Protein AF-A0A529F8F1-F1 (afdb_monomer)

pLDDT: mean 90.97, std 9.37, range [50.97, 98.0]

Sequence (92 aa):
PAGRKPDPKLLIVAPMSGHYATLLRGTVEAMLPYADVHITDWVDARMVPLADGSFDLDDYIDYIIEMFHALGPDTHVMAVCQPSVPVLAAVA

Secondary structure (DSSP, 8-state):
-TTPPPPPEEEEE--SSSSTGGGGHHHHHHHTTTSEEEE--PPPGGGS-GGG----HHHHHHHHHHHHHHH-SSEEEEE-STTHHHHHHHT-

Nearest PDB structures (foldseek):
  8ik2-assembly1_A  TM=7.507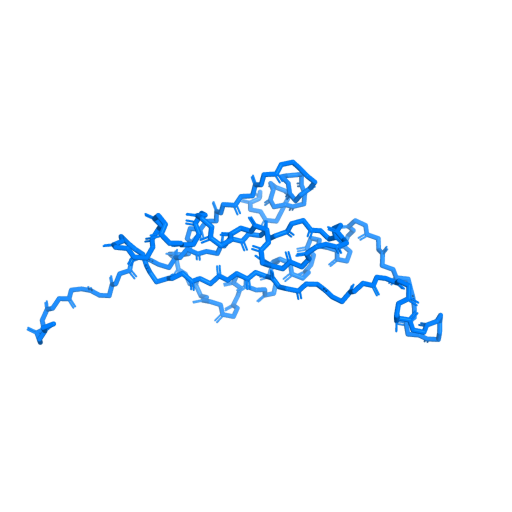E-01  e=2.690E-02  Pseudomonas aeruginosa PAO1
  5fhk-assembly1_A  TM=3.838E-01  e=5.067E+00  Vibrio vulnificus

Mean predicted aligned error: 4.29 Å

Solvent-accessible surface area (backbone atoms only — not comparable to full-atom values): 5593 Å² total; per-residue (Å²): 116,96,85,64,75,81,58,51,37,31,41,36,45,47,48,72,68,92,54,47,46,66,75,45,46,68,58,49,64,70,39,54,88,69,28,44,76,43,70,45,70,61,77,52,68,90,77,54,58,76,87,81,56,85,82,58,67,65,57,51,20,50,54,52,41,51,50,47,60,74,73,36,84,81,60,43,78,47,52,61,73,79,32,36,60,40,52,52,63,52,74,107

Structure (mmCIF, N/CA/C/O backbone):
data_AF-A0A529F8F1-F1
#
_entry.id   AF-A0A529F8F1-F1
#
loop_
_atom_site.group_PDB
_atom_site.id
_atom_site.type_symbol
_atom_site.label_atom_id
_atom_site.label_alt_id
_atom_site.label_comp_id
_atom_site.label_asym_id
_atom_site.label_entity_id
_atom_site.label_seq_id
_atom_site.pdbx_PDB_ins_code
_atom_site.Cartn_x
_atom_site.Cartn_y
_atom_site.Cartn_z
_atom_site.occupancy
_atom_site.B_iso_or_equiv
_atom_site.auth_seq_id
_atom_site.auth_comp_id
_atom_site.auth_asym_id
_atom_site.auth_atom_id
_atom_site.pdbx_PDB_model_num
ATOM 1 N N . PRO A 1 1 ? -6.746 -5.248 25.275 1.00 50.97 1 PRO A N 1
ATOM 2 C CA . PRO A 1 1 ? -7.693 -5.648 26.349 1.00 50.97 1 PRO A CA 1
ATOM 3 C C . PRO A 1 1 ? -8.900 -6.382 25.755 1.00 50.97 1 PRO A C 1
ATOM 5 O O . PRO A 1 1 ? -9.317 -6.031 24.653 1.00 50.97 1 PRO A O 1
ATOM 8 N N . ALA A 1 2 ? -9.443 -7.386 26.447 1.00 56.62 2 ALA A N 1
ATOM 9 C CA . ALA A 1 2 ? -10.644 -8.086 25.989 1.00 56.62 2 ALA A CA 1
ATOM 10 C C . ALA A 1 2 ? -11.808 -7.085 25.830 1.00 56.62 2 ALA A C 1
ATOM 12 O O . ALA A 1 2 ? -12.129 -6.367 26.774 1.00 56.62 2 ALA A O 1
ATOM 13 N N . GLY A 1 3 ? -12.381 -6.994 24.623 1.00 70.75 3 GLY A N 1
ATOM 14 C CA . GLY A 1 3 ? -13.497 -6.092 24.295 1.00 70.75 3 GLY A CA 1
ATOM 15 C C . GLY A 1 3 ? -13.145 -4.798 23.545 1.00 70.75 3 GLY A C 1
ATOM 16 O O . GLY A 1 3 ? -14.054 -4.045 23.200 1.00 70.75 3 GLY A O 1
ATOM 17 N N . ARG A 1 4 ? -11.865 -4.518 23.250 1.00 72.75 4 ARG A N 1
ATOM 18 C CA . ARG A 1 4 ? -11.505 -3.425 22.323 1.00 72.75 4 ARG A CA 1
ATOM 19 C C . ARG A 1 4 ? -11.891 -3.843 20.898 1.00 72.75 4 ARG A C 1
ATOM 21 O O . ARG A 1 4 ? -11.577 -4.963 20.498 1.00 72.75 4 ARG A O 1
ATOM 28 N N . LYS A 1 5 ? -12.566 -2.960 20.150 1.00 77.00 5 LYS A N 1
ATOM 29 C CA . LYS A 1 5 ? -12.774 -3.162 18.706 1.00 77.00 5 LYS A CA 1
ATOM 30 C C . LYS A 1 5 ? -11.409 -3.351 18.026 1.00 77.00 5 LYS A C 1
ATOM 32 O O . LYS A 1 5 ? -10.458 -2.713 18.480 1.00 77.00 5 LYS A O 1
ATOM 37 N N . PRO A 1 6 ? -11.303 -4.197 16.988 1.00 83.56 6 PRO A N 1
ATOM 38 C CA . PRO A 1 6 ? -10.089 -4.264 16.185 1.00 83.56 6 PRO A CA 1
ATOM 39 C C . PRO A 1 6 ? -9.691 -2.861 15.737 1.00 83.56 6 PRO A C 1
ATOM 41 O O . PRO A 1 6 ? -10.563 -2.044 15.419 1.00 83.56 6 PRO A O 1
ATOM 44 N N . ASP A 1 7 ? -8.393 -2.583 15.765 1.00 90.69 7 ASP A N 1
ATOM 45 C CA . ASP A 1 7 ? -7.883 -1.328 15.234 1.00 90.69 7 ASP A CA 1
ATOM 46 C C . ASP A 1 7 ? -8.169 -1.275 13.721 1.00 90.69 7 ASP A C 1
ATOM 48 O O . ASP A 1 7 ? -8.235 -2.325 13.071 1.00 90.69 7 ASP A O 1
ATOM 52 N N . PRO A 1 8 ? -8.410 -0.082 13.148 1.00 94.88 8 PRO A N 1
ATOM 53 C CA . PRO A 1 8 ? -8.610 0.040 11.711 1.00 94.88 8 PRO A CA 1
ATOM 54 C C . PRO A 1 8 ? -7.369 -0.475 10.978 1.00 94.88 8 PRO A C 1
ATOM 56 O O . PRO A 1 8 ? -6.243 -0.153 11.359 1.00 94.88 8 PRO A O 1
ATOM 59 N N . LYS A 1 9 ? -7.574 -1.257 9.916 1.00 97.19 9 LYS A N 1
ATOM 60 C CA . LYS A 1 9 ? -6.474 -1.721 9.065 1.00 97.19 9 LYS A CA 1
ATOM 61 C C . LYS A 1 9 ? -5.953 -0.559 8.237 1.00 97.19 9 LYS A C 1
ATOM 63 O O . LYS A 1 9 ? -6.740 0.153 7.611 1.00 97.19 9 LYS A O 1
ATOM 68 N N . LEU A 1 10 ? -4.638 -0.397 8.203 1.00 97.75 10 LEU A N 1
ATOM 69 C CA . LEU A 1 10 ? -3.959 0.596 7.381 1.00 97.75 10 LEU A CA 1
ATOM 70 C C . LEU A 1 10 ? -2.901 -0.086 6.518 1.00 97.75 10 LEU A C 1
ATOM 72 O O . LEU A 1 10 ? -1.904 -0.573 7.043 1.00 97.75 10 LEU A O 1
ATOM 76 N N . LEU A 1 11 ? -3.083 -0.059 5.199 1.00 97.81 11 LEU A N 1
ATOM 77 C CA . LEU A 1 11 ? -2.043 -0.416 4.241 1.00 97.81 11 LEU A CA 1
ATOM 78 C C . LEU A 1 11 ? -1.202 0.816 3.894 1.00 97.81 11 LEU A C 1
ATOM 80 O O . LEU A 1 11 ? -1.692 1.775 3.300 1.00 97.81 11 LEU A O 1
ATOM 84 N N . ILE A 1 12 ? 0.080 0.780 4.232 1.00 96.69 12 ILE A N 1
ATOM 85 C CA . ILE A 1 12 ? 1.082 1.746 3.791 1.00 96.69 12 ILE A CA 1
ATOM 86 C C . ILE A 1 12 ? 1.745 1.190 2.529 1.00 96.69 12 ILE A C 1
ATOM 88 O O . ILE A 1 12 ? 2.453 0.185 2.579 1.00 96.69 12 ILE A O 1
ATOM 92 N N . VAL A 1 13 ? 1.542 1.849 1.393 1.00 95.75 13 VAL A N 1
ATOM 93 C CA . VAL A 1 13 ? 2.184 1.456 0.135 1.00 95.75 13 VAL A CA 1
ATOM 94 C C . VAL A 1 13 ? 3.542 2.141 0.045 1.00 95.75 13 VAL A C 1
ATOM 96 O O . VAL A 1 13 ? 3.636 3.359 -0.128 1.00 95.75 13 VAL A O 1
ATOM 99 N N . ALA A 1 14 ? 4.603 1.356 0.214 1.00 93.19 14 ALA A N 1
ATOM 100 C CA . ALA A 1 14 ? 5.975 1.825 0.114 1.00 93.19 14 ALA A CA 1
ATOM 101 C C . ALA A 1 14 ? 6.368 2.080 -1.353 1.00 93.19 14 ALA A C 1
ATOM 103 O O . ALA A 1 14 ? 5.936 1.342 -2.241 1.00 93.19 14 ALA A O 1
ATOM 104 N N . PRO A 1 15 ? 7.211 3.091 -1.634 1.00 88.88 15 PRO A N 1
ATOM 105 C CA . PRO A 1 15 ? 7.800 3.267 -2.957 1.00 88.88 15 PRO A CA 1
ATOM 106 C C . PRO A 1 15 ? 8.644 2.056 -3.371 1.00 88.88 15 PRO A C 1
ATOM 108 O O . PRO A 1 15 ? 9.350 1.475 -2.549 1.00 88.88 15 PRO A O 1
ATOM 111 N N . MET A 1 16 ? 8.656 1.740 -4.665 1.00 83.81 16 MET A N 1
ATOM 112 C CA . MET A 1 16 ? 9.485 0.665 -5.231 1.00 83.81 16 MET A CA 1
ATOM 113 C C . MET A 1 16 ? 10.987 1.017 -5.282 1.00 83.81 16 MET A C 1
ATOM 115 O O . MET A 1 16 ? 11.812 0.205 -5.695 1.00 83.81 16 MET A O 1
ATOM 119 N N . SER A 1 17 ? 11.384 2.237 -4.905 1.00 68.81 17 SER A N 1
ATOM 120 C CA . SER A 1 17 ? 12.758 2.716 -5.058 1.00 68.81 17 SER A CA 1
ATOM 121 C C . SER A 1 17 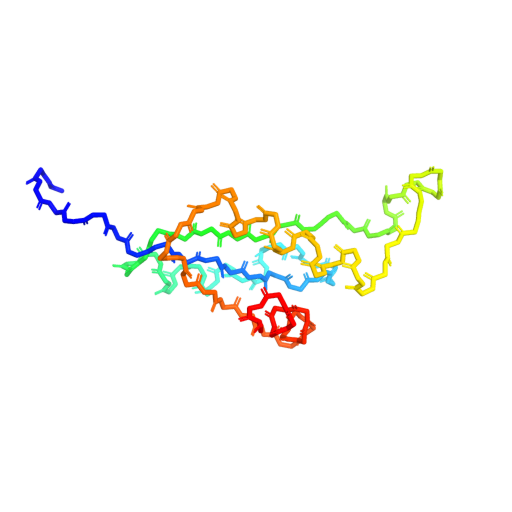? 13.674 2.317 -3.893 1.00 68.81 17 SER A C 1
ATOM 123 O O . SER A 1 17 ? 13.635 2.915 -2.824 1.00 68.81 17 SER A O 1
ATOM 125 N N . GLY A 1 18 ? 14.575 1.363 -4.153 1.00 59.38 18 GLY A N 1
ATOM 126 C CA . GLY A 1 18 ? 15.946 1.215 -3.621 1.00 59.38 18 GLY A CA 1
ATOM 127 C C . GLY A 1 18 ? 16.201 1.078 -2.109 1.00 59.38 18 GLY A C 1
ATOM 128 O O . GLY A 1 18 ? 17.262 0.591 -1.734 1.00 59.38 18 GLY A O 1
ATOM 129 N N . HIS A 1 19 ? 15.284 1.489 -1.238 1.00 63.44 19 HIS A N 1
ATOM 130 C CA . HIS A 1 19 ? 15.479 1.513 0.215 1.00 63.44 19 HIS A CA 1
ATOM 131 C C . HIS A 1 19 ? 14.389 0.742 0.984 1.00 63.44 19 HIS A C 1
ATOM 133 O O . HIS A 1 19 ? 14.303 0.860 2.211 1.00 63.44 19 HIS A O 1
ATOM 139 N N . TYR A 1 20 ? 13.630 -0.108 0.279 1.00 73.69 20 TYR A N 1
ATOM 140 C CA . TYR A 1 20 ? 12.668 -1.068 0.837 1.00 73.69 20 TYR A CA 1
ATOM 141 C C . TYR A 1 20 ? 11.591 -0.409 1.725 1.00 73.69 20 TYR A C 1
ATOM 143 O O . TYR A 1 20 ? 11.573 0.810 1.931 1.00 73.69 20 TYR A O 1
ATOM 151 N N . ALA A 1 21 ? 10.706 -1.208 2.322 1.00 86.56 21 ALA A N 1
ATOM 152 C CA . ALA A 1 21 ? 9.741 -0.733 3.322 1.00 86.56 21 ALA A CA 1
ATOM 153 C C . ALA A 1 21 ? 10.393 0.060 4.485 1.00 86.56 21 ALA A C 1
ATOM 155 O O . ALA A 1 21 ? 9.747 0.861 5.164 1.00 86.56 21 ALA A O 1
ATOM 156 N N . THR A 1 22 ? 11.700 -0.121 4.708 1.00 88.75 22 THR A N 1
ATOM 157 C CA . THR A 1 22 ? 12.438 0.461 5.836 1.00 88.75 22 THR A CA 1
ATOM 158 C C . THR A 1 22 ? 12.518 1.989 5.842 1.00 88.75 22 THR A C 1
ATOM 160 O O . THR A 1 22 ? 12.611 2.561 6.931 1.00 88.75 22 THR A O 1
ATOM 163 N N . LEU A 1 23 ? 12.411 2.667 4.689 1.00 87.81 23 LEU A N 1
ATOM 164 C CA . LEU A 1 23 ? 12.319 4.138 4.651 1.00 87.81 23 LEU A CA 1
ATOM 165 C C . LEU A 1 23 ? 11.134 4.674 5.444 1.00 87.81 23 LEU A C 1
ATOM 167 O O . LEU A 1 23 ? 11.199 5.766 6.004 1.00 87.81 23 LEU A O 1
ATOM 171 N N . LEU A 1 24 ? 10.051 3.904 5.489 1.00 91.94 24 LEU A N 1
ATOM 172 C CA . LEU A 1 24 ? 8.816 4.299 6.141 1.00 91.94 24 LEU A CA 1
ATOM 173 C C . LEU A 1 24 ? 8.765 3.844 7.599 1.00 91.94 24 LEU A C 1
ATOM 175 O O . LEU A 1 24 ? 7.705 3.924 8.210 1.00 91.94 24 LEU A O 1
ATOM 179 N N . ARG A 1 25 ? 9.895 3.428 8.194 1.00 93.00 25 ARG A N 1
ATOM 180 C CA . ARG A 1 25 ? 9.968 3.058 9.618 1.00 93.00 25 ARG A CA 1
ATOM 181 C C . ARG A 1 25 ? 9.334 4.121 10.514 1.00 93.00 25 ARG A C 1
ATOM 183 O O . ARG A 1 25 ? 8.486 3.782 11.328 1.00 93.00 25 ARG A O 1
ATOM 190 N N . GLY A 1 26 ? 9.701 5.391 10.334 1.00 94.38 26 GLY A N 1
ATOM 191 C CA . GLY A 1 26 ? 9.142 6.485 11.134 1.00 94.38 26 GLY A CA 1
ATOM 192 C C . GLY A 1 26 ? 7.634 6.666 10.926 1.00 94.38 26 GLY A C 1
ATOM 193 O O . GLY A 1 26 ? 6.909 6.956 11.873 1.00 94.38 26 GLY A O 1
ATOM 194 N N . THR A 1 27 ? 7.138 6.434 9.706 1.00 94.19 27 THR A N 1
ATOM 195 C CA . THR A 1 27 ? 5.700 6.453 9.403 1.00 94.19 27 THR A CA 1
ATOM 196 C C . THR A 1 27 ? 4.975 5.294 10.082 1.00 94.19 27 THR A C 1
ATOM 198 O O . THR A 1 27 ? 3.939 5.511 10.701 1.00 94.19 27 THR A O 1
ATOM 201 N N . VAL A 1 28 ? 5.530 4.081 10.024 1.00 95.44 28 VAL A N 1
ATOM 202 C CA . VAL A 1 28 ? 4.988 2.901 10.713 1.00 95.44 28 VAL A CA 1
ATOM 203 C C . VAL A 1 28 ? 4.936 3.153 12.219 1.00 95.44 28 VAL A C 1
ATOM 205 O O . VAL A 1 28 ? 3.870 3.032 12.813 1.00 95.44 28 VAL A O 1
ATOM 208 N N . GLU A 1 29 ? 6.041 3.589 12.828 1.00 96.88 29 GLU A N 1
ATOM 209 C CA . GLU A 1 29 ? 6.117 3.908 14.261 1.00 96.88 29 GLU A CA 1
ATOM 210 C C . GLU A 1 29 ? 5.071 4.947 14.686 1.00 96.88 29 GLU A C 1
ATOM 212 O O . GLU A 1 29 ? 4.449 4.799 15.738 1.00 96.88 29 GLU A O 1
ATOM 217 N N . ALA A 1 30 ? 4.825 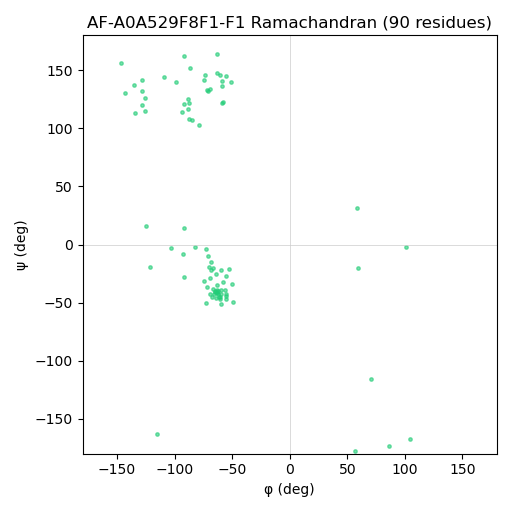5.962 13.853 1.00 96.50 30 ALA A N 1
ATOM 218 C CA . ALA A 1 30 ? 3.808 6.974 14.115 1.00 96.50 30 ALA A CA 1
ATOM 219 C C . ALA A 1 30 ? 2.368 6.438 14.012 1.00 96.50 30 ALA A C 1
ATOM 221 O O . ALA A 1 30 ? 1.480 6.970 14.680 1.00 96.50 30 ALA A O 1
ATOM 222 N N . MET A 1 31 ? 2.122 5.416 13.184 1.00 96.50 31 MET A N 1
ATOM 223 C CA . MET A 1 31 ? 0.784 4.860 12.937 1.00 96.50 31 MET A CA 1
ATOM 224 C C . MET A 1 31 ? 0.420 3.692 13.862 1.00 96.50 31 MET A C 1
ATOM 226 O O . MET A 1 31 ? -0.759 3.524 14.171 1.00 96.50 31 MET A O 1
ATOM 230 N N . LEU A 1 32 ? 1.403 2.932 14.359 1.00 95.62 32 LEU A N 1
ATOM 231 C CA . LEU A 1 32 ? 1.196 1.781 15.253 1.00 95.62 32 LEU A CA 1
ATOM 232 C C . LEU A 1 32 ? 0.289 2.049 16.476 1.00 95.62 32 LEU A C 1
ATOM 234 O O . LEU A 1 32 ? -0.437 1.139 16.868 1.00 95.62 32 LEU A O 1
ATOM 238 N N . PRO A 1 33 ? 0.265 3.246 17.100 1.00 95.44 33 PRO A N 1
ATOM 239 C CA . PRO A 1 33 ? -0.658 3.513 18.207 1.00 95.44 33 PRO A CA 1
ATOM 240 C C . PRO A 1 33 ? -2.145 3.573 17.811 1.00 95.44 33 PRO A C 1
ATOM 242 O O . PRO A 1 33 ? -3.006 3.559 18.696 1.00 95.44 33 PRO A O 1
ATOM 245 N N . TYR A 1 34 ? -2.453 3.697 16.515 1.00 94.44 34 TYR A N 1
ATOM 246 C CA . TYR A 1 34 ? -3.786 4.046 16.011 1.00 94.44 34 TYR A CA 1
ATOM 247 C C . TYR A 1 34 ? -4.400 3.010 15.064 1.00 94.44 34 TYR A C 1
ATOM 249 O O . TYR A 1 34 ? -5.613 3.055 14.855 1.00 94.44 34 TYR A O 1
ATOM 257 N N . ALA A 1 35 ? -3.597 2.123 14.476 1.00 96.25 35 ALA A N 1
ATOM 258 C CA . ALA A 1 35 ? -4.023 1.229 13.404 1.00 96.25 35 ALA A CA 1
ATOM 259 C C . ALA A 1 35 ? -3.304 -0.126 13.455 1.00 96.25 35 ALA A C 1
ATOM 261 O O . ALA A 1 35 ? -2.181 -0.226 13.950 1.00 96.25 35 ALA A O 1
ATOM 262 N N . ASP A 1 36 ? -3.937 -1.141 12.866 1.00 96.44 36 ASP A N 1
ATOM 263 C CA . ASP A 1 36 ? -3.270 -2.382 12.474 1.00 96.44 36 ASP A CA 1
ATOM 264 C C . ASP A 1 36 ? -2.516 -2.124 11.161 1.00 96.44 36 ASP A C 1
ATOM 266 O O . ASP A 1 36 ? -3.123 -1.942 10.099 1.00 96.44 36 ASP A O 1
ATOM 270 N N . VAL A 1 37 ? -1.195 -1.957 11.261 1.00 96.94 37 VAL A N 1
ATOM 271 C CA . VAL A 1 37 ? -0.361 -1.440 10.169 1.00 96.94 37 VAL A CA 1
ATOM 272 C C . VAL A 1 37 ? 0.190 -2.581 9.320 1.00 96.94 37 VAL A C 1
ATOM 274 O O . VAL A 1 37 ? 0.987 -3.396 9.780 1.00 96.94 37 VAL A O 1
ATOM 277 N N . HIS A 1 38 ? -0.147 -2.549 8.036 1.00 97.06 38 HIS A N 1
ATOM 278 C CA . HIS A 1 38 ? 0.440 -3.365 6.982 1.00 97.06 38 HIS A CA 1
ATOM 279 C C . HIS A 1 38 ? 1.289 -2.470 6.079 1.00 97.06 38 HIS A C 1
ATOM 281 O O . HIS A 1 38 ? 0.938 -1.318 5.834 1.00 97.06 38 HIS A O 1
ATOM 287 N N . ILE A 1 39 ? 2.406 -2.979 5.566 1.00 95.50 39 ILE A N 1
ATOM 288 C CA . ILE A 1 39 ? 3.277 -2.233 4.654 1.00 95.50 39 ILE A CA 1
ATOM 289 C C . ILE A 1 39 ? 3.687 -3.120 3.484 1.00 95.50 39 ILE A C 1
ATOM 291 O O . ILE A 1 39 ? 4.001 -4.293 3.682 1.00 95.50 39 ILE A O 1
ATOM 295 N N . THR A 1 40 ? 3.670 -2.570 2.271 1.00 94.50 40 THR A N 1
ATOM 296 C CA . THR A 1 40 ? 4.180 -3.278 1.092 1.00 94.50 40 THR A CA 1
ATOM 297 C C . THR A 1 40 ? 5.704 -3.290 1.113 1.00 94.50 40 THR A C 1
ATOM 299 O O . THR A 1 40 ? 6.327 -2.280 1.441 1.00 94.50 40 THR A O 1
ATOM 302 N N . ASP A 1 41 ? 6.309 -4.400 0.706 1.00 92.25 41 ASP A N 1
ATOM 303 C CA . ASP A 1 41 ? 7.750 -4.481 0.482 1.00 92.25 41 ASP A CA 1
ATOM 304 C C . ASP A 1 41 ? 8.003 -5.052 -0.910 1.00 92.25 41 ASP A C 1
ATOM 306 O O . ASP A 1 41 ? 7.544 -6.146 -1.238 1.00 92.25 41 ASP A O 1
ATOM 310 N N . TRP A 1 42 ? 8.682 -4.270 -1.743 1.00 90.50 42 TRP A N 1
ATOM 311 C CA . TRP A 1 42 ? 8.911 -4.596 -3.145 1.00 90.50 42 TRP A CA 1
ATOM 312 C C . TRP A 1 42 ? 10.298 -5.192 -3.321 1.00 90.50 42 TRP A C 1
ATOM 314 O O . TRP A 1 42 ? 11.280 -4.702 -2.756 1.00 90.50 42 TRP A O 1
ATOM 324 N N . VAL A 1 43 ? 10.395 -6.214 -4.166 1.00 88.56 43 VAL A N 1
ATOM 325 C CA . VAL A 1 43 ? 11.691 -6.709 -4.628 1.00 88.56 43 VAL A CA 1
ATOM 326 C C . VAL A 1 43 ? 12.313 -5.647 -5.536 1.00 88.56 43 VAL A C 1
ATOM 328 O O . VAL A 1 43 ? 11.644 -5.108 -6.416 1.00 88.56 43 VAL A O 1
ATOM 331 N N . ASP A 1 44 ? 13.596 -5.334 -5.335 1.00 86.94 44 ASP A N 1
ATOM 332 C CA . ASP A 1 44 ? 14.326 -4.452 -6.251 1.00 86.94 44 ASP A CA 1
ATOM 333 C C . ASP A 1 44 ? 14.281 -5.057 -7.660 1.00 86.94 44 ASP A C 1
ATOM 335 O O . ASP A 1 44 ?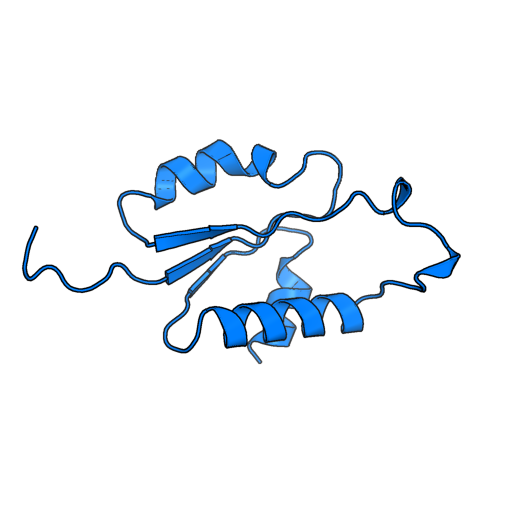 14.734 -6.183 -7.863 1.00 86.94 44 ASP A O 1
ATOM 339 N N . ALA A 1 45 ? 13.761 -4.309 -8.635 1.00 85.75 45 ALA A N 1
ATOM 340 C CA . ALA A 1 45 ? 13.583 -4.787 -10.005 1.00 85.75 45 ALA A CA 1
ATOM 341 C C . ALA A 1 45 ? 14.886 -5.313 -10.639 1.00 85.75 45 ALA A C 1
ATOM 343 O O . ALA A 1 45 ? 14.843 -6.202 -11.482 1.00 85.75 45 ALA A O 1
ATOM 344 N N . ARG A 1 46 ? 16.063 -4.831 -10.208 1.00 86.75 46 ARG A N 1
ATOM 345 C CA . ARG A 1 46 ? 17.368 -5.346 -10.674 1.00 86.75 46 ARG A CA 1
ATOM 346 C C . ARG A 1 46 ? 17.641 -6.785 -10.237 1.00 86.75 46 ARG A C 1
ATOM 348 O O . ARG A 1 46 ? 18.511 -7.436 -10.808 1.00 86.75 46 ARG A O 1
ATOM 355 N N . MET A 1 47 ? 16.950 -7.244 -9.201 1.00 89.06 47 MET A N 1
ATOM 356 C CA . MET A 1 47 ? 17.051 -8.593 -8.651 1.00 89.06 47 MET A CA 1
ATOM 357 C C . MET A 1 47 ? 16.017 -9.548 -9.257 1.00 89.06 47 MET A C 1
ATOM 359 O O . MET A 1 47 ? 16.103 -10.747 -9.001 1.00 89.06 47 MET A O 1
ATOM 363 N N . VAL A 1 48 ? 15.065 -9.044 -10.051 1.00 89.88 48 VAL A N 1
ATOM 364 C CA . VAL A 1 48 ? 14.043 -9.853 -10.725 1.00 89.88 48 VAL A CA 1
ATOM 365 C C . VAL A 1 48 ? 14.588 -10.333 -12.082 1.00 89.88 48 VAL A C 1
ATOM 367 O O . VAL A 1 48 ? 14.988 -9.505 -12.906 1.00 89.88 48 VAL A O 1
ATOM 370 N N . PRO A 1 49 ? 14.659 -11.653 -12.344 1.00 94.44 49 PRO A N 1
ATOM 371 C CA . PRO A 1 49 ? 15.064 -12.186 -13.642 1.00 94.44 49 PRO A CA 1
ATOM 372 C C . PRO A 1 49 ? 14.154 -11.709 -14.778 1.00 94.44 49 PRO A C 1
ATOM 374 O O . PRO A 1 49 ? 12.937 -11.735 -14.660 1.00 94.44 49 PRO A O 1
ATOM 377 N N . LEU A 1 50 ? 14.731 -11.408 -15.947 1.00 93.50 50 LEU A N 1
ATOM 378 C CA . LEU A 1 50 ? 13.945 -11.047 -17.141 1.00 93.50 50 LEU A CA 1
ATOM 379 C C . LEU A 1 50 ? 12.974 -12.153 -17.597 1.00 93.50 50 LEU A C 1
ATOM 381 O O . LEU A 1 50 ? 12.020 -11.874 -18.315 1.00 93.50 50 LEU A O 1
ATOM 385 N N . ALA A 1 51 ? 13.232 -13.407 -17.215 1.00 96.25 51 ALA A N 1
ATOM 386 C CA . ALA A 1 51 ? 12.356 -14.534 -17.524 1.00 96.25 51 ALA A CA 1
ATOM 387 C C . ALA A 1 51 ? 11.023 -14.493 -16.753 1.00 96.25 51 ALA A C 1
ATOM 389 O O . ALA A 1 51 ? 10.071 -15.128 -17.201 1.00 96.25 51 ALA A O 1
ATOM 390 N N . ASP A 1 52 ? 10.949 -13.737 -15.652 1.00 92.75 52 ASP A N 1
ATOM 391 C CA . ASP A 1 52 ? 9.744 -13.611 -14.822 1.00 92.75 52 ASP A CA 1
ATOM 392 C C . ASP A 1 52 ? 8.748 -12.584 -15.393 1.00 92.75 52 ASP A C 1
ATOM 394 O O . ASP A 1 52 ? 7.641 -12.443 -14.881 1.00 92.75 52 ASP A O 1
ATOM 398 N N . GLY A 1 53 ? 9.106 -11.920 -16.498 1.00 91.62 53 GLY A N 1
ATOM 399 C CA . GLY A 1 53 ? 8.220 -11.043 -17.257 1.00 91.62 53 GLY A CA 1
ATOM 400 C C . GLY A 1 53 ? 8.481 -9.554 -17.045 1.00 91.62 53 GLY A C 1
ATOM 401 O O . GLY A 1 53 ? 9.530 -9.134 -16.552 1.00 91.62 53 GLY A O 1
ATOM 402 N N . SER A 1 54 ? 7.531 -8.746 -17.512 1.00 92.50 54 SER A N 1
ATOM 403 C CA . SER A 1 54 ? 7.506 -7.299 -17.304 1.00 92.50 54 SER A CA 1
ATOM 404 C C . SER A 1 54 ? 6.720 -6.942 -16.048 1.00 92.50 54 SER A C 1
ATOM 406 O O . SER A 1 54 ? 5.931 -7.738 -15.557 1.00 92.50 54 SER A O 1
ATOM 408 N N . PHE A 1 55 ? 6.946 -5.725 -15.562 1.00 92.50 55 PHE A N 1
ATOM 409 C CA . PHE A 1 55 ? 6.129 -5.094 -14.538 1.00 92.50 55 PHE A CA 1
ATOM 410 C C . PHE A 1 55 ? 5.852 -3.661 -14.988 1.00 92.50 55 PHE A C 1
ATOM 412 O O . PHE A 1 55 ? 6.789 -2.860 -15.105 1.00 92.50 55 PHE A O 1
ATOM 419 N N . ASP A 1 56 ? 4.598 -3.349 -15.285 1.00 93.69 56 ASP A N 1
ATOM 420 C CA . ASP A 1 56 ? 4.155 -2.023 -15.694 1.00 93.69 56 ASP A CA 1
ATOM 421 C C . ASP A 1 56 ? 3.191 -1.382 -14.674 1.00 93.69 56 ASP A C 1
ATOM 423 O O . ASP A 1 56 ? 3.202 -1.701 -13.483 1.00 93.69 56 ASP A O 1
ATOM 427 N N . LEU A 1 57 ? 2.460 -0.347 -15.096 1.00 94.31 57 LEU A N 1
ATOM 428 C CA . LEU A 1 57 ? 1.542 0.370 -14.215 1.00 94.31 57 LEU A CA 1
ATOM 429 C C . LEU A 1 57 ? 0.297 -0.462 -13.886 1.00 94.31 57 LEU A C 1
ATOM 431 O O . LEU A 1 57 ? -0.188 -0.366 -12.758 1.00 94.31 57 LEU A O 1
ATOM 435 N N . ASP A 1 58 ? -0.201 -1.240 -14.844 1.00 96.44 58 ASP A N 1
ATOM 436 C CA . ASP A 1 58 ? -1.404 -2.047 -14.666 1.00 96.44 58 ASP A CA 1
ATOM 437 C C . ASP A 1 58 ? -1.102 -3.181 -13.680 1.00 96.44 58 ASP A C 1
ATOM 439 O O . ASP A 1 58 ? -1.843 -3.352 -12.713 1.00 96.44 58 ASP A O 1
ATOM 443 N N . ASP A 1 59 ? 0.070 -3.820 -13.805 1.00 95.56 59 ASP A N 1
ATOM 444 C CA . ASP A 1 59 ? 0.548 -4.817 -12.835 1.00 95.56 59 ASP A CA 1
ATOM 445 C C . ASP A 1 59 ? 0.590 -4.247 -11.406 1.00 95.56 59 ASP A C 1
ATOM 447 O O . ASP A 1 59 ? 0.177 -4.887 -10.437 1.00 95.56 59 ASP A O 1
ATOM 451 N N . TYR A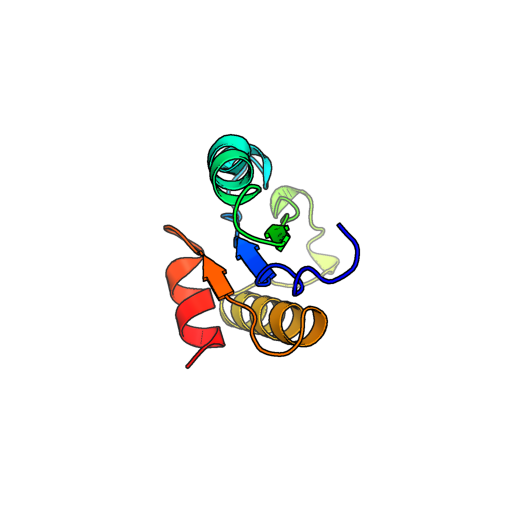 1 60 ? 1.066 -3.007 -11.248 1.00 95.00 60 TYR A N 1
ATOM 452 C CA . TYR A 1 60 ? 1.108 -2.351 -9.942 1.00 95.00 60 TYR A CA 1
ATOM 453 C C . TYR A 1 60 ? -0.307 -2.139 -9.376 1.00 95.00 60 TYR A C 1
ATOM 455 O O . TYR A 1 60 ? -0.567 -2.419 -8.201 1.00 95.00 60 TYR A O 1
ATOM 463 N N . ILE A 1 61 ? -1.236 -1.654 -10.197 1.00 97.31 61 ILE A N 1
ATOM 464 C CA . ILE A 1 61 ? -2.627 -1.449 -9.784 1.00 97.31 61 ILE A CA 1
ATOM 465 C C . ILE A 1 61 ? -3.248 -2.782 -9.351 1.00 97.31 61 ILE A C 1
ATOM 467 O O . ILE A 1 61 ? -3.820 -2.851 -8.260 1.00 97.31 61 ILE A O 1
ATOM 471 N N . ASP A 1 62 ? -3.059 -3.839 -10.138 1.00 97.50 62 ASP A N 1
ATOM 472 C CA . ASP A 1 62 ? -3.590 -5.171 -9.853 1.00 97.50 62 ASP A CA 1
ATOM 473 C C . ASP A 1 62 ? -3.051 -5.727 -8.530 1.00 97.50 62 ASP A C 1
ATOM 475 O O . ASP A 1 62 ? -3.833 -6.159 -7.679 1.00 97.50 62 ASP A O 1
ATOM 479 N N . TYR A 1 63 ? -1.746 -5.607 -8.267 1.00 96.56 63 TYR A N 1
ATOM 480 C CA . TYR A 1 63 ? -1.172 -6.016 -6.981 1.00 96.56 63 TYR A CA 1
ATOM 481 C C . TYR A 1 63 ? -1.770 -5.256 -5.792 1.00 96.56 63 TYR A C 1
ATOM 483 O O . TYR A 1 63 ? -2.007 -5.845 -4.736 1.00 96.56 63 TYR A O 1
ATOM 491 N N . ILE A 1 64 ? -2.033 -3.953 -5.928 1.00 97.12 64 ILE A N 1
ATOM 492 C CA . ILE A 1 64 ? -2.671 -3.172 -4.859 1.00 97.12 64 ILE A CA 1
ATOM 493 C C . ILE A 1 64 ? -4.106 -3.665 -4.618 1.00 97.12 64 ILE A C 1
ATOM 495 O O . ILE A 1 64 ? -4.509 -3.825 -3.462 1.00 97.12 64 ILE A O 1
ATOM 499 N N . ILE A 1 65 ? -4.863 -3.947 -5.682 1.00 97.88 65 ILE A N 1
ATOM 500 C CA . ILE A 1 65 ? -6.221 -4.502 -5.589 1.00 97.88 65 ILE A CA 1
ATOM 501 C C . ILE A 1 65 ? -6.195 -5.868 -4.891 1.00 97.88 65 ILE A C 1
ATOM 503 O O . ILE A 1 65 ? -6.989 -6.116 -3.980 1.00 97.88 65 ILE A O 1
ATOM 507 N N . GLU A 1 66 ? -5.257 -6.744 -5.251 1.00 98.00 66 GLU A N 1
ATOM 508 C CA . GLU A 1 66 ? -5.070 -8.039 -4.592 1.00 98.00 66 GLU A CA 1
ATOM 509 C C . GLU A 1 66 ? -4.759 -7.886 -3.098 1.00 98.00 66 GLU A C 1
ATOM 511 O O . GLU A 1 66 ? -5.339 -8.592 -2.268 1.00 98.00 66 GLU A O 1
ATOM 516 N N . MET A 1 67 ? -3.906 -6.928 -2.726 1.00 97.50 67 MET A N 1
ATOM 517 C CA . MET A 1 67 ? -3.614 -6.624 -1.322 1.00 97.50 67 MET A CA 1
ATOM 518 C C . MET A 1 67 ? -4.855 -6.123 -0.578 1.00 97.50 67 MET A C 1
ATOM 520 O O . MET A 1 67 ? -5.094 -6.537 0.559 1.00 97.50 67 MET A O 1
ATOM 524 N N . PHE A 1 68 ? -5.684 -5.277 -1.197 1.00 97.19 68 PHE A N 1
ATOM 525 C CA . PHE A 1 68 ? -6.954 -4.855 -0.604 1.00 97.19 68 PHE A CA 1
ATOM 526 C C . PHE A 1 68 ? -7.909 -6.030 -0.400 1.00 97.19 68 PHE A C 1
ATOM 528 O O . PHE A 1 68 ? -8.513 -6.138 0.668 1.00 97.19 68 PHE A O 1
ATOM 535 N N . HIS A 1 69 ? -8.013 -6.942 -1.368 1.00 97.12 69 HIS A N 1
ATOM 536 C CA . HIS A 1 69 ? -8.815 -8.155 -1.219 1.00 97.12 69 HIS A CA 1
ATOM 537 C C . HIS A 1 69 ? -8.295 -9.064 -0.102 1.00 97.12 69 HIS A C 1
ATOM 539 O O . HIS A 1 69 ? -9.092 -9.574 0.686 1.00 97.12 69 HIS A O 1
ATOM 545 N N . ALA A 1 70 ? -6.975 -9.230 0.007 1.00 97.31 70 ALA A N 1
ATOM 546 C CA . ALA A 1 70 ? -6.348 -10.033 1.052 1.00 97.31 70 ALA A CA 1
ATOM 547 C C . ALA A 1 70 ? -6.570 -9.446 2.455 1.00 97.31 70 ALA A C 1
ATOM 549 O O . ALA A 1 70 ? -6.826 -10.186 3.404 1.00 97.31 70 ALA A O 1
ATOM 550 N N . LEU A 1 71 ? -6.502 -8.118 2.591 1.00 96.69 71 LEU A N 1
ATOM 551 C CA . LEU A 1 71 ? -6.783 -7.431 3.852 1.00 96.69 71 LEU A CA 1
ATOM 552 C C . LEU A 1 71 ? -8.284 -7.401 4.161 1.00 96.69 71 LEU A C 1
ATOM 554 O O . LEU A 1 71 ? -8.672 -7.437 5.330 1.00 96.69 71 LEU A O 1
ATOM 558 N N . GLY A 1 72 ? -9.136 -7.355 3.140 1.00 95.75 72 GLY A N 1
ATOM 559 C CA . GLY A 1 72 ? -10.590 -7.351 3.251 1.00 95.75 72 GLY A CA 1
ATOM 560 C C . GLY A 1 72 ? -11.195 -5.951 3.440 1.0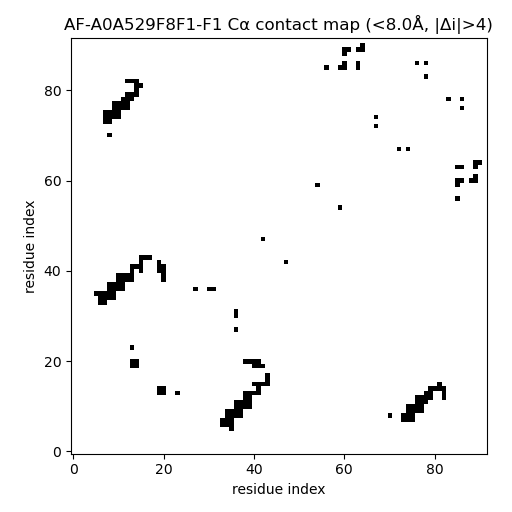0 95.75 72 GLY A C 1
ATOM 561 O O . GLY A 1 72 ? -10.481 -4.944 3.386 1.00 95.75 72 GLY A O 1
ATOM 562 N N . PRO A 1 73 ? -12.514 -5.863 3.692 1.00 93.88 73 PRO A N 1
ATOM 563 C CA . PRO A 1 73 ? -13.249 -4.596 3.757 1.00 93.88 73 PRO A CA 1
ATOM 564 C C . PRO A 1 73 ? -12.772 -3.685 4.895 1.00 93.88 73 PRO A C 1
ATOM 566 O O . PRO A 1 73 ? -12.099 -4.140 5.822 1.00 93.88 73 PRO A O 1
ATOM 569 N N . ASP A 1 74 ? -13.139 -2.403 4.826 1.00 93.06 74 ASP A N 1
ATOM 570 C CA . ASP A 1 74 ? -12.777 -1.366 5.808 1.00 93.06 74 ASP A CA 1
ATOM 571 C C . ASP A 1 74 ? -11.254 -1.174 5.979 1.00 93.06 74 ASP A C 1
ATOM 573 O O . ASP A 1 74 ? -10.758 -0.856 7.061 1.00 93.06 74 ASP A O 1
ATOM 577 N N . THR A 1 75 ? -10.492 -1.391 4.903 1.00 96.12 75 THR A N 1
ATOM 578 C CA . THR A 1 75 ? -9.049 -1.124 4.858 1.00 96.12 75 THR A CA 1
ATOM 579 C C . THR A 1 75 ? -8.802 0.321 4.434 1.00 96.12 75 THR A C 1
ATOM 581 O O . THR A 1 75 ? -9.257 0.756 3.379 1.00 96.12 75 THR A O 1
ATOM 584 N N . HIS A 1 76 ? -8.050 1.063 5.241 1.00 96.81 76 HIS A N 1
ATOM 585 C CA . HIS A 1 76 ? -7.524 2.373 4.871 1.00 96.81 76 HIS A CA 1
ATOM 586 C C . HIS A 1 76 ? -6.193 2.215 4.134 1.00 96.81 76 HIS A C 1
ATOM 588 O O . HIS A 1 76 ? -5.443 1.275 4.394 1.00 96.81 76 HIS A O 1
ATOM 594 N N . VAL A 1 77 ? -5.863 3.158 3.251 1.00 97.19 77 VAL A N 1
ATOM 595 C CA . VAL A 1 77 ? -4.599 3.152 2.505 1.00 97.19 77 VAL A CA 1
ATOM 596 C C . VAL A 1 77 ? -3.870 4.488 2.625 1.00 97.19 77 VAL A C 1
ATOM 598 O O . VAL A 1 77 ? -4.487 5.554 2.618 1.00 97.19 77 VAL A O 1
ATOM 601 N N . MET A 1 78 ? -2.544 4.428 2.731 1.00 95.88 78 MET A N 1
ATOM 602 C CA . MET A 1 78 ? -1.637 5.572 2.693 1.00 95.88 78 MET A CA 1
ATOM 603 C C . MET A 1 78 ? -0.572 5.342 1.620 1.00 95.88 78 MET A C 1
ATOM 605 O O . MET A 1 78 ? 0.130 4.335 1.639 1.00 95.88 78 MET A O 1
ATOM 609 N N . ALA A 1 79 ? -0.426 6.301 0.709 1.00 93.69 79 ALA A N 1
ATOM 610 C CA . ALA A 1 79 ? 0.517 6.233 -0.401 1.00 93.69 79 ALA A CA 1
ATOM 611 C C . ALA A 1 79 ? 1.115 7.614 -0.673 1.00 93.69 79 ALA A C 1
ATOM 613 O O . ALA A 1 79 ? 0.381 8.594 -0.809 1.00 93.69 79 ALA A O 1
ATOM 614 N N . VAL A 1 80 ? 2.442 7.703 -0.771 1.00 85.62 80 VAL A N 1
ATOM 615 C CA . VAL A 1 80 ? 3.149 8.979 -0.956 1.00 85.62 80 VAL A CA 1
ATOM 616 C C . VAL A 1 80 ? 4.101 8.895 -2.139 1.00 85.62 80 VAL A C 1
ATOM 618 O O . VAL A 1 80 ? 4.930 7.992 -2.194 1.00 85.62 80 VAL A O 1
ATOM 621 N N . CYS A 1 81 ? 4.057 9.902 -3.016 1.00 87.31 81 CYS A N 1
ATOM 622 C CA . CYS A 1 81 ? 4.920 10.041 -4.189 1.00 87.31 81 CYS A CA 1
ATOM 623 C C . CYS A 1 81 ? 4.583 9.006 -5.277 1.00 87.31 81 CYS A C 1
ATOM 625 O O . CYS A 1 81 ? 3.492 9.041 -5.838 1.00 87.31 81 CYS A O 1
ATOM 627 N N . GLN A 1 82 ? 5.503 8.097 -5.591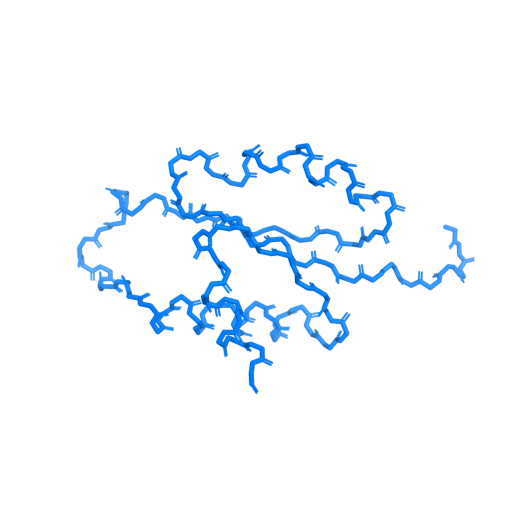 1.00 88.69 82 GLN A N 1
ATOM 628 C CA . GLN A 1 82 ? 5.363 7.114 -6.666 1.00 88.69 82 GLN A CA 1
ATOM 629 C C . GLN A 1 82 ? 4.098 6.224 -6.565 1.00 88.69 82 GLN A C 1
ATOM 631 O O . GLN A 1 82 ? 3.402 6.105 -7.572 1.00 88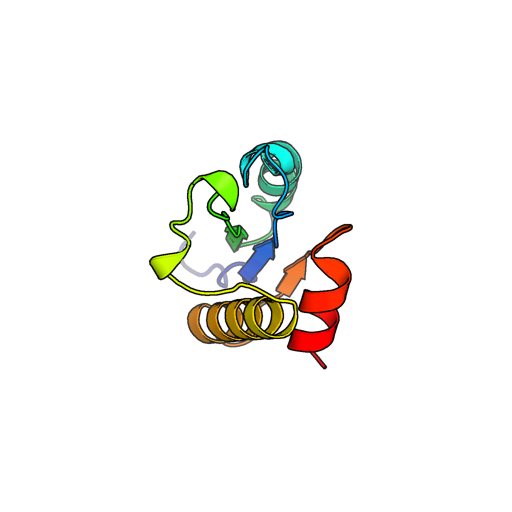.69 82 GLN A O 1
ATOM 636 N N . PRO A 1 83 ? 3.739 5.638 -5.405 1.00 92.12 83 PRO A N 1
ATOM 637 C CA . PRO A 1 83 ? 2.527 4.823 -5.264 1.00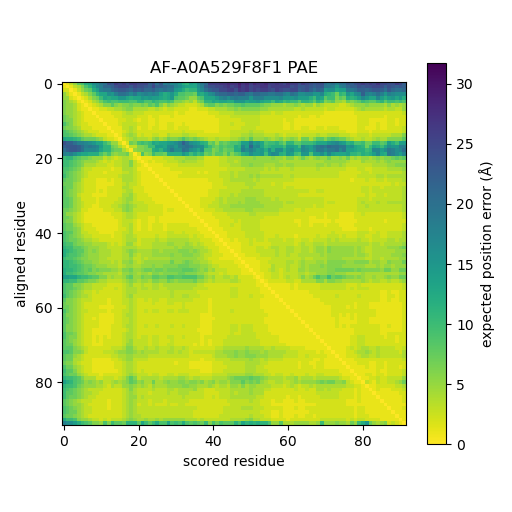 92.12 83 PRO A CA 1
ATOM 638 C C . PRO A 1 83 ? 1.207 5.605 -5.312 1.00 92.12 83 PRO A C 1
ATOM 640 O O . PRO A 1 83 ? 0.151 4.984 -5.382 1.00 92.12 83 PRO A O 1
ATOM 643 N N . SER A 1 84 ? 1.215 6.944 -5.272 1.00 93.38 84 SER A N 1
ATOM 644 C CA . SER A 1 84 ? -0.027 7.724 -5.159 1.00 93.38 84 SER A CA 1
ATOM 645 C C . SER A 1 84 ? -0.967 7.546 -6.357 1.00 93.38 84 SER A C 1
ATOM 647 O O . SER A 1 84 ? -2.175 7.458 -6.161 1.00 93.38 84 SER A O 1
ATOM 649 N N . VAL A 1 85 ? -0.435 7.470 -7.583 1.00 94.56 85 VAL A N 1
ATOM 650 C CA . VAL A 1 85 ? -1.255 7.273 -8.795 1.00 94.56 85 VAL A CA 1
ATOM 651 C C . VAL A 1 85 ? -1.804 5.838 -8.891 1.00 94.56 85 VAL A C 1
ATOM 653 O O . VAL A 1 85 ? -3.018 5.713 -9.035 1.00 94.56 85 VAL A O 1
ATOM 656 N N . PRO A 1 86 ? -0.989 4.770 -8.747 1.00 95.19 86 PRO A N 1
ATOM 657 C CA . PRO A 1 86 ? -1.492 3.393 -8.717 1.00 95.19 86 PRO A CA 1
ATOM 658 C C . PRO A 1 86 ? -2.560 3.159 -7.643 1.00 95.19 86 PRO A C 1
ATOM 660 O O . PRO A 1 86 ? -3.601 2.574 -7.919 1.00 95.19 86 PRO A O 1
ATOM 663 N N . VAL A 1 87 ? -2.347 3.672 -6.425 1.00 96.94 87 VAL A N 1
ATOM 664 C CA . VAL A 1 87 ? -3.323 3.527 -5.334 1.00 96.94 87 VAL A CA 1
ATOM 665 C C . VAL A 1 87 ? -4.620 4.257 -5.644 1.00 96.94 87 VAL A C 1
ATOM 667 O O . VAL A 1 87 ? -5.685 3.716 -5.375 1.00 96.94 87 VAL A O 1
ATOM 670 N N . LEU A 1 88 ? -4.552 5.460 -6.224 1.00 96.62 88 LEU A N 1
ATOM 671 C CA . LEU A 1 88 ? -5.755 6.188 -6.623 1.00 96.62 88 LEU A CA 1
ATOM 672 C C . LEU A 1 88 ? -6.551 5.422 -7.686 1.00 96.62 88 LEU A C 1
ATOM 674 O O . LEU A 1 88 ? -7.774 5.394 -7.609 1.00 96.62 88 LEU A O 1
ATOM 678 N N . ALA A 1 89 ? -5.871 4.796 -8.648 1.00 96.75 89 ALA A N 1
ATOM 679 C CA . ALA A 1 89 ? -6.519 3.967 -9.658 1.00 96.75 89 ALA A CA 1
ATOM 680 C C . ALA A 1 89 ? -7.142 2.697 -9.054 1.00 96.75 89 ALA A C 1
ATOM 682 O O . ALA A 1 89 ? -8.250 2.335 -9.426 1.00 96.75 89 ALA A O 1
ATOM 683 N N . ALA A 1 90 ? -6.479 2.068 -8.081 1.00 96.56 90 ALA A N 1
ATOM 684 C CA . ALA A 1 90 ? -6.966 0.857 -7.421 1.00 96.56 90 ALA A CA 1
ATOM 685 C C . ALA A 1 90 ? -8.217 1.070 -6.543 1.00 96.56 90 ALA A C 1
ATOM 687 O O . ALA A 1 90 ? -8.920 0.106 -6.246 1.00 96.56 90 ALA A O 1
ATOM 688 N N . VAL A 1 91 ? -8.480 2.302 -6.085 1.00 94.06 91 VAL A N 1
ATOM 689 C CA . VAL A 1 91 ? -9.642 2.632 -5.230 1.00 94.06 91 VAL A CA 1
ATOM 690 C C . VAL A 1 91 ? -10.792 3.323 -5.972 1.00 94.06 91 VAL A C 1
ATOM 692 O O . VAL A 1 91 ? -11.798 3.644 -5.334 1.00 94.06 91 VAL A O 1
ATOM 695 N N . ALA A 1 92 ? -10.621 3.619 -7.263 1.00 83.12 92 ALA A N 1
ATOM 696 C CA . ALA A 1 92 ? -11.608 4.311 -8.097 1.00 83.12 92 ALA A CA 1
ATOM 697 C C . ALA A 1 92 ? -12.734 3.371 -8.550 1.00 83.12 92 ALA A C 1
ATOM 699 O O . ALA A 1 92 ? -13.898 3.839 -8.559 1.00 83.12 92 ALA A O 1
#

Radius of gyration: 14.52 Å; Cα contacts (8 Å, |Δi|>4): 101; chains: 1; bounding box: 31×25×44 Å

Foldseek 3Di:
DPPDDAAQAEEEEDDLDDPWQVVCVVVCVVCVVGGDYDYDTHDNPVPDDCVVDDDDLVNLLVVVLVVDVVVDPRYHYDYDDPCPVSNVVNVD